Protein AF-A0A5C3Q4B2-F1 (afdb_monomer_lite)

Foldseek 3Di:
DALVQQWDWDWAQVQWIWIAGNVPRDTPETQHDGPGGWQEKDAANVRQWMWTWFQSQWIWIAGPNPSDTPDIDHDGPGGDNYDDADNVRPD

Secondary structure (DSSP, 8-state):
--TTSSEEEEE-TTS-EEEEETTT--EEEEE---SS-EEEEEE-TTSSEEEEEETTS-EEEEETTT--EEEEE---SS--------TTS--

pLDDT: mean 97.88, std 2.29, range [83.06, 98.88]

Sequence (91 aa):
FSPDGMRVVSGSDDKSVRIWDASTGEEKHKLDGHTHWVTSVAFSPDGTRVVSGSDDKSVRIWDTSTGEEKHKLDGHTREVTSVAFSPDGTR

Organism: NCBI:txid1884261

Structure (mmCIF, N/CA/C/O backbone):
data_AF-A0A5C3Q4B2-F1
#
_entry.id   AF-A0A5C3Q4B2-F1
#
loop_
_atom_site.group_PDB
_atom_site.id
_atom_site.type_symbol
_atom_site.label_atom_id
_atom_site.label_alt_id
_atom_site.label_comp_id
_atom_site.label_asym_id
_atom_site.label_entity_id
_atom_site.label_seq_id
_atom_site.pdbx_PDB_ins_code
_atom_site.Cartn_x
_atom_site.Cartn_y
_atom_site.Cartn_z
_atom_site.occupancy
_atom_site.B_iso_or_equiv
_atom_site.auth_seq_id
_atom_site.auth_comp_id
_atom_site.auth_asym_id
_atom_site.auth_atom_id
_atom_site.pdbx_PDB_model_num
ATOM 1 N N . PHE A 1 1 ? -8.466 3.706 4.202 1.00 97.62 1 PHE A N 1
ATOM 2 C CA . PHE A 1 1 ? -9.064 2.750 5.155 1.00 97.62 1 PHE A CA 1
ATOM 3 C C . PHE A 1 1 ? -9.263 1.417 4.464 1.00 97.62 1 PHE A C 1
ATOM 5 O O . PHE A 1 1 ? -9.465 1.417 3.252 1.00 97.62 1 PHE A O 1
ATOM 12 N N . SER A 1 2 ? -9.171 0.311 5.201 1.00 98.06 2 SER A N 1
ATOM 13 C CA . SER A 1 2 ? -9.638 -0.993 4.725 1.00 98.06 2 SER A CA 1
ATOM 14 C C . SER A 1 2 ? -11.163 -0.977 4.543 1.00 98.06 2 SER A C 1
ATOM 16 O O . SER A 1 2 ? -11.830 -0.1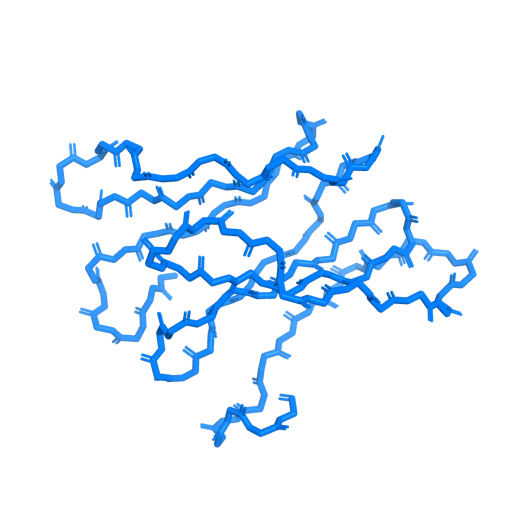29 5.139 1.00 98.06 2 SER A O 1
ATOM 18 N N . PRO A 1 3 ? -11.732 -1.890 3.736 1.00 97.88 3 PRO A N 1
ATOM 19 C CA . PRO A 1 3 ? -13.174 -1.930 3.466 1.00 97.88 3 PRO A CA 1
ATOM 20 C C . PRO A 1 3 ? -14.044 -2.104 4.720 1.00 97.88 3 PRO A C 1
ATOM 22 O O . PRO A 1 3 ? -15.129 -1.541 4.803 1.00 97.88 3 PRO A O 1
ATOM 25 N N . ASP A 1 4 ? -13.541 -2.842 5.712 1.00 97.62 4 ASP A N 1
ATOM 26 C CA . ASP A 1 4 ? -14.169 -3.037 7.027 1.00 97.62 4 ASP A CA 1
ATOM 27 C C . ASP A 1 4 ? -13.951 -1.859 8.000 1.00 97.62 4 ASP A C 1
ATOM 29 O O . ASP A 1 4 ? -14.470 -1.869 9.114 1.00 97.62 4 ASP A O 1
ATOM 33 N N . GLY A 1 5 ? -13.164 -0.851 7.611 1.00 97.88 5 GLY A N 1
ATOM 34 C CA . GLY A 1 5 ? -12.819 0.304 8.440 1.00 97.88 5 GLY 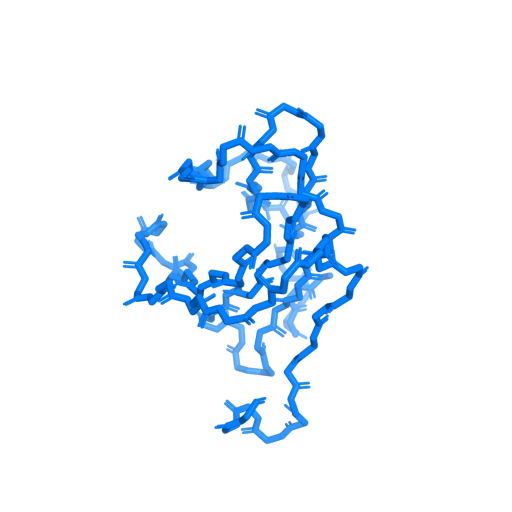A CA 1
ATOM 35 C C . GLY A 1 5 ? -11.865 0.012 9.603 1.00 97.88 5 GLY A C 1
ATOM 36 O O . GLY A 1 5 ? -11.486 0.941 10.312 1.00 97.88 5 GLY A O 1
ATOM 37 N N . MET A 1 6 ? -11.434 -1.235 9.801 1.00 98.06 6 MET A N 1
ATOM 38 C CA . MET A 1 6 ? -10.628 -1.632 10.962 1.00 98.06 6 MET A CA 1
ATOM 39 C C . MET A 1 6 ? -9.144 -1.287 10.831 1.00 98.06 6 MET A C 1
ATOM 41 O O . MET A 1 6 ? -8.407 -1.333 11.817 1.00 98.06 6 MET A O 1
ATOM 45 N N . ARG A 1 7 ? -8.670 -0.981 9.620 1.00 98.56 7 ARG A N 1
ATOM 46 C CA . ARG A 1 7 ? -7.261 -0.692 9.345 1.00 98.56 7 ARG A CA 1
ATOM 47 C C . ARG A 1 7 ? -7.080 0.578 8.524 1.00 98.56 7 ARG A C 1
ATOM 49 O O . ARG A 1 7 ? -7.876 0.919 7.644 1.00 98.56 7 ARG A O 1
ATOM 56 N N . VAL A 1 8 ? -5.967 1.254 8.773 1.00 98.75 8 VAL A N 1
ATOM 57 C CA . VAL A 1 8 ? -5.467 2.361 7.949 1.00 98.75 8 VAL A CA 1
ATOM 58 C C . VAL A 1 8 ? -4.216 1.890 7.219 1.00 98.75 8 VAL A C 1
ATOM 60 O O . VAL A 1 8 ? -3.450 1.098 7.756 1.00 98.75 8 VAL A O 1
ATOM 63 N N . VAL A 1 9 ? -4.019 2.370 5.992 1.00 98.88 9 VAL A N 1
ATOM 64 C CA . VAL A 1 9 ? -2.767 2.203 5.249 1.00 98.88 9 VAL A CA 1
ATOM 65 C C . VAL A 1 9 ? -2.218 3.578 4.908 1.00 98.88 9 VAL A C 1
ATOM 67 O O . VAL A 1 9 ? -2.987 4.473 4.553 1.00 98.88 9 VAL A O 1
ATOM 70 N N . SER A 1 10 ? -0.907 3.740 5.025 1.00 98.81 10 SER A N 1
ATOM 71 C CA . SER A 1 10 ? -0.193 4.973 4.697 1.00 98.81 10 SER A CA 1
ATOM 72 C C . SER A 1 10 ? 1.085 4.664 3.925 1.00 98.81 10 SER A C 1
ATOM 74 O O . SER A 1 10 ? 1.783 3.713 4.272 1.00 98.81 10 SER A O 1
ATOM 76 N N . GLY A 1 11 ? 1.402 5.484 2.925 1.00 98.62 11 GLY A N 1
ATOM 77 C CA . GLY A 1 11 ? 2.733 5.581 2.319 1.00 98.62 11 GLY A CA 1
ATOM 78 C C . GLY A 1 11 ? 3.467 6.823 2.833 1.00 98.62 11 GLY A C 1
ATOM 79 O O . GLY A 1 11 ? 2.815 7.760 3.296 1.00 98.62 11 GLY A O 1
ATOM 80 N N . SER A 1 12 ? 4.798 6.816 2.795 1.00 98.62 12 SER A N 1
ATOM 81 C CA . SER A 1 12 ? 5.643 7.884 3.338 1.00 98.62 12 SER A CA 1
ATOM 82 C C . SER A 1 12 ? 6.930 8.084 2.526 1.00 98.62 12 SER A C 1
ATOM 84 O O . SER A 1 12 ? 7.405 7.186 1.820 1.00 98.62 12 SER A O 1
ATOM 86 N N . ASP A 1 13 ? 7.540 9.258 2.689 1.00 98.56 13 ASP A N 1
ATOM 87 C CA . ASP A 1 13 ? 8.865 9.603 2.162 1.00 98.56 13 ASP A CA 1
ATOM 88 C C . ASP A 1 13 ? 9.992 8.790 2.828 1.00 98.56 13 ASP A C 1
ATOM 90 O O . ASP A 1 13 ? 11.095 8.679 2.289 1.00 98.56 13 ASP A O 1
ATOM 94 N N . ASP A 1 14 ? 9.718 8.143 3.969 1.00 98.44 14 ASP A N 1
ATOM 95 C CA . ASP A 1 14 ? 10.627 7.164 4.590 1.00 98.44 14 ASP A CA 1
ATOM 96 C C . ASP A 1 14 ? 10.702 5.830 3.824 1.00 98.44 14 ASP A C 1
ATOM 98 O O . ASP A 1 14 ? 11.399 4.910 4.258 1.00 98.44 14 ASP A O 1
ATOM 102 N N . LYS A 1 15 ? 10.035 5.757 2.660 1.00 98.69 15 LYS A N 1
ATOM 103 C CA . LYS A 1 15 ? 9.989 4.620 1.727 1.00 98.69 15 LYS A CA 1
ATOM 104 C C . LYS A 1 15 ? 9.167 3.437 2.237 1.00 98.69 15 LYS A C 1
ATOM 106 O O . LYS A 1 15 ? 9.132 2.398 1.578 1.00 98.69 15 LYS A O 1
ATOM 111 N N . SER A 1 16 ? 8.504 3.574 3.384 1.00 98.44 16 SER A N 1
ATOM 112 C CA . SER A 1 16 ? 7.675 2.516 3.950 1.00 98.44 16 SER A CA 1
ATOM 113 C C . SER A 1 16 ? 6.207 2.671 3.569 1.00 98.44 16 SER A C 1
ATOM 115 O O . SER A 1 16 ? 5.673 3.777 3.431 1.00 98.44 16 SER A O 1
ATOM 117 N N . VAL A 1 17 ? 5.537 1.528 3.440 1.00 98.88 17 VAL A N 1
ATOM 118 C CA . VAL A 1 17 ? 4.084 1.441 3.594 1.00 98.88 17 VAL A CA 1
ATOM 119 C C . VAL A 1 17 ? 3.812 0.882 4.982 1.00 98.88 17 VAL A C 1
ATOM 121 O O . VAL A 1 17 ? 4.474 -0.060 5.410 1.00 98.88 17 VAL A O 1
ATOM 124 N N . ARG A 1 18 ? 2.842 1.438 5.703 1.00 98.81 18 ARG A N 1
ATOM 125 C CA . ARG A 1 18 ? 2.471 0.959 7.041 1.00 98.81 18 ARG A CA 1
ATOM 126 C C . ARG A 1 18 ? 0.989 0.659 7.119 1.00 98.81 18 ARG A C 1
ATOM 128 O O . ARG A 1 18 ? 0.176 1.387 6.547 1.00 98.81 18 ARG A O 1
ATOM 135 N N . ILE A 1 19 ? 0.657 -0.418 7.823 1.00 98.81 19 ILE A N 1
ATOM 136 C CA . ILE A 1 19 ? -0.711 -0.818 8.145 1.00 98.81 19 ILE A CA 1
ATOM 137 C C . ILE A 1 19 ? -0.910 -0.641 9.643 1.00 98.81 19 ILE A C 1
ATOM 139 O O . ILE A 1 19 ? -0.137 -1.167 10.441 1.00 98.81 19 ILE A O 1
ATOM 143 N N . TRP A 1 20 ? -1.981 0.050 10.009 1.00 98.81 20 TRP A N 1
ATOM 144 C CA . TRP A 1 20 ? -2.312 0.401 11.386 1.00 98.81 20 TRP A CA 1
ATOM 145 C C . TRP A 1 20 ? -3.640 -0.222 11.783 1.00 98.81 20 TRP A C 1
ATOM 147 O O . TRP A 1 20 ? -4.543 -0.348 10.949 1.00 98.81 20 TRP A O 1
ATOM 157 N N . ASP A 1 21 ? -3.788 -0.559 13.057 1.00 98.50 21 ASP A N 1
ATOM 158 C CA . ASP A 1 21 ? -5.106 -0.720 13.653 1.00 98.50 21 ASP A CA 1
ATOM 159 C C . ASP A 1 21 ? -5.790 0.648 13.770 1.00 98.50 21 ASP A C 1
ATOM 161 O O . ASP A 1 21 ? -5.246 1.576 14.367 1.00 98.50 21 ASP A O 1
ATOM 165 N N . ALA A 1 22 ? -6.980 0.795 13.190 1.00 98.12 22 ALA A N 1
ATOM 166 C CA . ALA A 1 22 ? -7.689 2.072 13.196 1.00 98.12 22 ALA A CA 1
ATOM 167 C C . ALA A 1 22 ? -8.264 2.435 14.575 1.00 98.12 22 ALA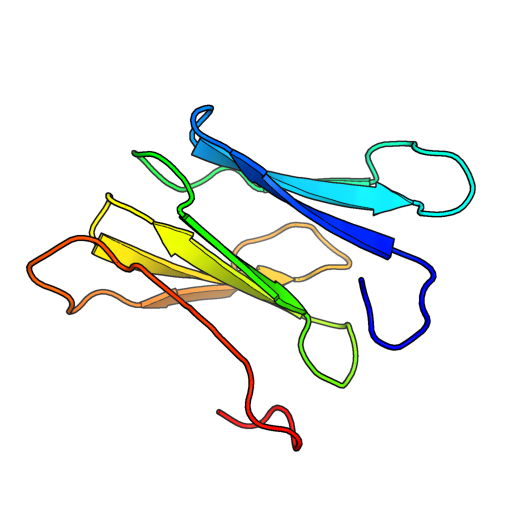 A C 1
ATOM 169 O O . ALA A 1 22 ? -8.537 3.606 14.827 1.00 98.12 22 ALA A O 1
ATOM 170 N N . SER A 1 23 ? -8.473 1.446 15.450 1.00 98.00 23 SER A N 1
ATOM 171 C CA . SER A 1 23 ? -9.062 1.648 16.774 1.00 98.00 23 SER A CA 1
ATOM 172 C C . SER A 1 23 ? -8.011 1.946 17.840 1.00 98.00 23 SER A C 1
ATOM 174 O O . SER A 1 23 ? -8.242 2.803 18.692 1.00 98.00 23 SER A O 1
ATOM 176 N N . THR A 1 24 ? -6.854 1.281 17.780 1.00 98.38 24 THR A N 1
ATOM 177 C CA . THR A 1 24 ? -5.782 1.445 18.776 1.00 98.38 24 THR A CA 1
ATOM 178 C C . THR A 1 24 ? -4.670 2.383 18.314 1.00 98.38 24 THR A C 1
ATOM 180 O O . THR A 1 24 ? -3.950 2.928 19.146 1.00 98.38 24 THR A O 1
ATOM 183 N N . GLY A 1 25 ? -4.519 2.593 17.002 1.00 97.88 25 GLY A N 1
ATOM 184 C CA . GLY A 1 25 ? -3.391 3.325 16.423 1.00 97.88 25 GLY A CA 1
ATOM 185 C C . GLY A 1 25 ? -2.083 2.530 16.407 1.00 97.88 25 GLY A C 1
ATOM 186 O O . GLY A 1 25 ? -1.046 3.074 16.034 1.00 97.88 25 GLY A O 1
ATOM 187 N N . GLU A 1 26 ? -2.106 1.255 16.802 1.00 98.50 26 GLU A N 1
ATOM 188 C CA . GLU A 1 26 ? -0.920 0.404 16.790 1.00 98.50 26 GLU A CA 1
ATOM 189 C C . GLU A 1 26 ? -0.516 0.035 15.360 1.00 98.50 26 GLU A C 1
ATOM 191 O O . GLU A 1 26 ? -1.352 -0.270 14.502 1.00 98.50 26 GLU A O 1
ATOM 196 N N . GLU A 1 27 ? 0.790 0.032 15.103 1.00 98.50 27 GLU A N 1
ATOM 197 C CA . GLU A 1 27 ? 1.344 -0.471 13.851 1.00 98.50 27 GLU A CA 1
ATOM 198 C C . GLU A 1 27 ? 1.235 -2.000 13.813 1.00 98.50 27 GLU A C 1
ATOM 200 O O . GLU A 1 27 ? 1.774 -2.692 14.675 1.00 98.50 27 GLU A O 1
ATOM 205 N N . LYS A 1 28 ? 0.549 -2.529 12.796 1.00 98.12 28 LYS A N 1
ATOM 206 C CA . LYS A 1 28 ? 0.447 -3.973 12.544 1.00 98.12 28 LYS A CA 1
ATOM 207 C C . LYS A 1 28 ? 1.580 -4.470 11.661 1.00 98.12 28 LYS A C 1
ATOM 209 O O . LYS A 1 28 ? 2.166 -5.509 11.942 1.00 98.12 28 LYS A O 1
ATOM 214 N N . HIS A 1 29 ? 1.878 -3.728 10.596 1.00 98.50 29 HIS A N 1
ATOM 215 C CA . HIS A 1 29 ? 2.944 -4.075 9.664 1.00 98.50 29 HIS A CA 1
ATOM 216 C C . HIS A 1 29 ? 3.653 -2.833 9.139 1.00 98.50 29 HIS A C 1
ATOM 218 O O . HIS A 1 29 ? 3.007 -1.848 8.769 1.00 98.50 29 HIS A O 1
ATOM 224 N N . LYS A 1 30 ? 4.974 -2.952 9.006 1.00 98.50 30 LYS A N 1
ATOM 225 C CA . LYS A 1 30 ? 5.831 -2.074 8.214 1.00 98.50 30 LYS A CA 1
ATOM 226 C C . LYS A 1 30 ? 6.312 -2.849 6.995 1.00 98.50 30 LYS A C 1
ATOM 228 O O . LYS A 1 30 ? 7.000 -3.856 7.130 1.00 98.50 30 LYS A O 1
ATOM 233 N N . LEU A 1 31 ? 5.892 -2.405 5.819 1.00 98.56 31 LEU A N 1
ATOM 234 C CA . LEU A 1 31 ? 6.145 -3.062 4.543 1.00 98.56 31 LEU A CA 1
ATOM 235 C C . LEU A 1 31 ? 7.322 -2.348 3.879 1.00 98.56 31 LEU A C 1
ATOM 237 O O . LEU A 1 31 ? 7.180 -1.267 3.298 1.00 98.56 31 LEU A O 1
ATOM 241 N N . ASP A 1 32 ? 8.502 -2.935 4.045 1.00 98.00 32 ASP A N 1
ATOM 242 C CA . ASP A 1 32 ? 9.748 -2.419 3.497 1.00 98.00 32 ASP A CA 1
ATOM 243 C C . ASP A 1 32 ? 10.027 -3.059 2.131 1.00 98.00 32 ASP A C 1
ATOM 245 O O . ASP A 1 32 ? 9.895 -4.267 1.943 1.00 98.00 32 ASP A O 1
ATOM 249 N N . GLY A 1 33 ? 10.438 -2.245 1.161 1.00 97.75 33 GLY A N 1
ATOM 250 C CA . GLY A 1 33 ? 10.819 -2.743 -0.160 1.00 97.75 33 GLY A CA 1
ATOM 251 C C . GLY A 1 33 ? 11.018 -1.642 -1.189 1.00 97.75 33 GLY A C 1
ATOM 252 O O . GLY A 1 33 ? 11.939 -1.733 -2.005 1.00 97.75 33 GLY A O 1
ATOM 253 N N . HIS A 1 34 ? 10.200 -0.587 -1.140 1.00 98.69 34 HIS A N 1
ATOM 254 C CA . HIS A 1 34 ? 10.401 0.581 -1.990 1.00 98.69 34 HIS A CA 1
ATOM 255 C C . HIS A 1 34 ? 11.752 1.248 -1.714 1.00 98.69 34 HIS A C 1
ATOM 257 O O . HIS A 1 34 ? 12.243 1.293 -0.586 1.00 98.69 34 HIS A O 1
ATOM 263 N N . THR A 1 35 ? 12.376 1.758 -2.774 1.00 98.62 35 THR A N 1
ATOM 264 C CA . THR A 1 35 ? 13.708 2.387 -2.688 1.00 98.62 35 THR A CA 1
ATOM 265 C C . THR A 1 35 ? 13.658 3.918 -2.715 1.00 98.62 35 THR A C 1
ATOM 267 O O . THR A 1 35 ? 14.662 4.571 -2.399 1.00 98.62 35 THR A O 1
ATOM 270 N N . HIS A 1 36 ? 12.477 4.482 -2.984 1.00 98.69 36 HIS A N 1
ATOM 271 C CA . HIS A 1 36 ? 12.148 5.906 -2.922 1.00 98.69 36 HIS A CA 1
ATOM 272 C C . HIS A 1 36 ? 10.772 6.113 -2.263 1.00 98.69 36 HIS A C 1
ATOM 274 O O . HIS A 1 36 ? 10.153 5.159 -1.792 1.00 98.69 36 HIS A O 1
ATOM 280 N N . TRP A 1 37 ? 10.323 7.363 -2.197 1.00 98.69 37 TRP A N 1
ATOM 281 C CA . TRP A 1 37 ? 9.066 7.790 -1.584 1.00 98.69 37 TRP A CA 1
ATOM 282 C C . TRP A 1 37 ? 7.868 6.998 -2.090 1.00 98.69 37 TRP A C 1
ATOM 284 O O . TRP A 1 37 ? 7.765 6.698 -3.284 1.00 98.69 37 TRP A O 1
ATOM 294 N N . VAL A 1 38 ? 6.959 6.669 -1.177 1.00 98.88 38 VAL A N 1
ATOM 295 C CA . VAL A 1 38 ? 5.680 6.052 -1.517 1.00 98.88 38 VAL A CA 1
ATOM 296 C C . VAL A 1 38 ? 4.654 7.157 -1.712 1.00 98.88 38 VAL A C 1
ATOM 298 O O . VAL A 1 38 ? 4.319 7.882 -0.781 1.00 98.88 38 VAL A O 1
ATOM 301 N N . THR A 1 39 ? 4.130 7.260 -2.923 1.00 98.81 39 THR A N 1
ATOM 302 C CA . THR A 1 39 ? 3.268 8.365 -3.361 1.00 98.81 39 THR A CA 1
ATOM 303 C C . THR A 1 39 ? 1.784 8.043 -3.221 1.00 98.81 39 THR A C 1
ATOM 305 O O . THR A 1 39 ? 0.953 8.942 -3.104 1.00 98.81 39 THR A O 1
ATOM 308 N N . SER A 1 40 ? 1.420 6.759 -3.253 1.00 98.7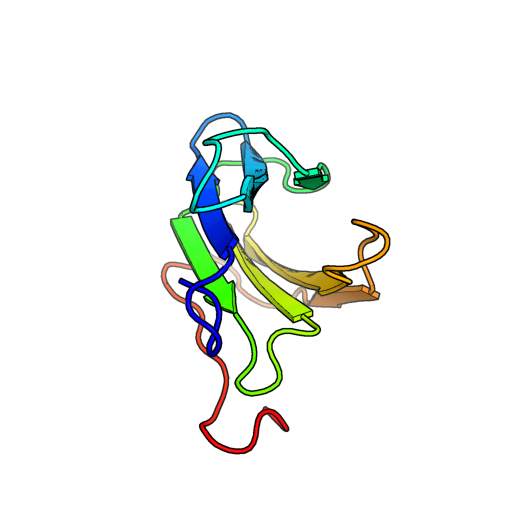5 40 SER A N 1
ATOM 309 C CA . SER A 1 40 ? 0.027 6.323 -3.244 1.00 98.75 40 SER A CA 1
ATOM 310 C C . SER A 1 40 ? -0.109 4.910 -2.693 1.00 98.75 40 SER A C 1
ATOM 312 O O . SER A 1 40 ? 0.753 4.060 -2.918 1.00 98.75 40 SER A O 1
ATOM 314 N N . VAL A 1 41 ? -1.204 4.662 -1.976 1.00 98.88 41 VAL A N 1
ATOM 315 C CA . VAL A 1 41 ? -1.556 3.360 -1.403 1.00 98.88 41 VAL A CA 1
ATOM 316 C C . VAL A 1 41 ? -3.062 3.131 -1.496 1.00 98.88 41 VAL A C 1
ATOM 318 O O . VAL A 1 41 ? -3.846 4.069 -1.345 1.00 98.88 41 VAL A O 1
ATOM 321 N N . ALA A 1 42 ? -3.481 1.882 -1.688 1.00 98.75 42 ALA A N 1
ATOM 322 C CA . ALA A 1 42 ? -4.890 1.495 -1.643 1.00 98.75 42 ALA A CA 1
ATOM 323 C C . ALA A 1 42 ? -5.061 0.067 -1.111 1.00 98.75 42 ALA A C 1
ATOM 325 O O . ALA A 1 42 ? -4.231 -0.803 -1.369 1.00 98.75 42 ALA A O 1
ATOM 326 N N . PHE A 1 43 ? -6.155 -0.185 -0.389 1.00 98.75 43 PHE A N 1
ATOM 327 C CA . PHE A 1 43 ? -6.584 -1.545 -0.055 1.00 98.75 43 PHE A CA 1
ATOM 328 C C . PHE A 1 43 ? -7.365 -2.159 -1.214 1.00 98.75 43 PHE A C 1
ATOM 330 O O . PHE A 1 43 ? -8.095 -1.454 -1.915 1.00 98.75 43 PHE A O 1
ATOM 337 N N . SER A 1 44 ? -7.267 -3.478 -1.371 1.00 98.44 44 SER A N 1
ATOM 338 C CA . SER A 1 44 ? -8.203 -4.228 -2.204 1.00 98.44 44 SER A CA 1
ATOM 339 C C . SER A 1 44 ? -9.610 -4.232 -1.584 1.00 98.44 44 SER A C 1
ATOM 341 O O . SER A 1 44 ? -9.740 -4.071 -0.368 1.00 98.44 44 SER A O 1
ATOM 343 N N . PRO A 1 45 ? -10.679 -4.445 -2.377 1.00 98.00 45 PRO A N 1
ATOM 344 C CA . PRO A 1 45 ? -12.062 -4.448 -1.880 1.00 98.00 45 PRO A CA 1
ATOM 345 C C . PRO A 1 45 ? -12.382 -5.535 -0.846 1.00 98.00 45 PRO A C 1
ATOM 347 O O . PRO A 1 45 ? -13.308 -5.378 -0.058 1.00 98.00 45 PRO A O 1
ATOM 350 N N . ASP A 1 46 ? -11.613 -6.624 -0.825 1.00 97.50 46 ASP A N 1
ATOM 351 C CA . ASP A 1 46 ? -11.684 -7.678 0.195 1.00 97.50 46 ASP A CA 1
ATOM 352 C C . ASP A 1 46 ? -10.780 -7.392 1.413 1.00 97.50 46 ASP A C 1
ATOM 354 O O . ASP A 1 46 ? -10.771 -8.144 2.382 1.00 97.50 46 ASP A O 1
ATOM 358 N N . GLY A 1 47 ? -9.983 -6.320 1.362 1.00 97.88 47 GLY A N 1
ATOM 359 C CA . GLY A 1 47 ? -9.047 -5.921 2.407 1.00 97.88 47 GLY A CA 1
ATOM 360 C C . GLY A 1 47 ? -7.864 -6.869 2.603 1.00 97.88 47 GLY A C 1
ATOM 361 O O . GLY A 1 47 ? -7.119 -6.688 3.566 1.00 97.88 47 GLY A O 1
ATOM 362 N N . THR A 1 48 ? -7.673 -7.874 1.746 1.00 97.62 48 THR A N 1
ATOM 363 C CA . THR A 1 48 ? -6.603 -8.873 1.916 1.00 97.62 48 THR A CA 1
ATOM 364 C C . THR A 1 48 ? -5.258 -8.377 1.399 1.00 97.62 48 THR A C 1
ATOM 366 O O . THR A 1 48 ? -4.211 -8.834 1.869 1.00 97.62 48 THR A O 1
ATOM 369 N N . ARG A 1 49 ? -5.270 -7.410 0.476 1.00 98.25 49 ARG A N 1
ATOM 370 C CA . ARG A 1 49 ? -4.086 -6.845 -0.169 1.00 98.25 49 ARG A CA 1
ATOM 371 C C . ARG A 1 49 ? -4.018 -5.332 -0.017 1.00 98.25 49 ARG A C 1
ATOM 373 O O . ARG A 1 49 ? -5.031 -4.642 0.094 1.00 98.25 49 ARG A O 1
ATOM 380 N N . VAL A 1 50 ? -2.794 -4.827 -0.085 1.00 98.81 50 VAL A N 1
ATOM 381 C CA . VAL A 1 50 ? -2.496 -3.414 -0.332 1.00 98.81 50 VAL A CA 1
ATOM 382 C C . VAL A 1 50 ? -1.733 -3.314 -1.644 1.00 98.81 50 VAL A C 1
ATOM 384 O O . VAL A 1 50 ? -0.908 -4.174 -1.940 1.00 98.81 50 VAL A O 1
ATOM 387 N N . VAL A 1 51 ? -1.995 -2.267 -2.416 1.00 98.81 51 VAL A N 1
ATOM 388 C CA . VAL A 1 51 ? -1.161 -1.849 -3.544 1.00 98.81 51 VAL A CA 1
ATOM 389 C C . VAL A 1 51 ? -0.506 -0.518 -3.201 1.00 98.81 51 VAL A C 1
ATOM 391 O O . VAL A 1 51 ? -1.144 0.335 -2.583 1.00 98.81 51 VAL A O 1
ATOM 394 N N . SER A 1 52 ? 0.752 -0.341 -3.587 1.00 98.88 52 SER A N 1
ATOM 395 C CA . SER A 1 52 ? 1.488 0.913 -3.431 1.00 98.88 52 SER A CA 1
ATOM 396 C C . SER A 1 52 ? 2.191 1.320 -4.718 1.00 98.88 52 SER A C 1
ATOM 398 O O . SER A 1 52 ? 2.673 0.470 -5.466 1.00 98.88 52 SER A O 1
ATOM 400 N N . GLY A 1 53 ? 2.245 2.627 -4.963 1.00 98.88 53 GLY A N 1
ATOM 401 C CA . GLY A 1 53 ? 3.048 3.255 -6.008 1.00 98.88 53 GLY A CA 1
ATOM 402 C C . GLY A 1 53 ? 4.169 4.093 -5.399 1.00 98.88 53 GLY A C 1
ATOM 403 O O . GLY A 1 53 ? 4.021 4.626 -4.296 1.00 98.88 53 GLY A O 1
ATOM 404 N N . SER A 1 54 ? 5.291 4.200 -6.108 1.00 98.88 54 SER A N 1
ATOM 405 C CA . SER A 1 54 ? 6.465 4.934 -5.643 1.00 98.88 54 SER A CA 1
ATOM 406 C C . SER A 1 54 ? 7.193 5.663 -6.771 1.00 98.88 54 SER A C 1
ATOM 408 O O . SER A 1 54 ? 7.139 5.293 -7.949 1.00 98.88 54 SER A O 1
ATOM 410 N N . ASP A 1 55 ? 7.954 6.675 -6.372 1.00 98.81 55 ASP A N 1
ATOM 411 C CA . ASP A 1 55 ? 8.974 7.338 -7.183 1.00 98.81 55 ASP A CA 1
ATOM 412 C C . ASP A 1 55 ? 10.089 6.391 -7.656 1.00 98.81 55 ASP A C 1
ATOM 414 O O . ASP A 1 55 ? 10.791 6.691 -8.622 1.00 98.81 55 ASP A O 1
ATOM 418 N N . ASP A 1 56 ? 10.236 5.214 -7.036 1.00 98.69 56 ASP A N 1
ATOM 419 C CA . ASP A 1 56 ? 11.130 4.162 -7.532 1.00 98.69 56 ASP A CA 1
ATOM 420 C C . ASP A 1 56 ? 10.623 3.475 -8.810 1.00 98.69 56 ASP A C 1
ATOM 422 O O . ASP A 1 56 ? 11.269 2.555 -9.318 1.00 98.69 56 ASP A O 1
ATOM 426 N N . LYS A 1 57 ? 9.504 3.973 -9.356 1.00 98.75 57 LYS A N 1
ATOM 427 C CA . LYS A 1 57 ? 8.868 3.562 -10.613 1.00 98.75 57 LYS A CA 1
ATOM 428 C C . LYS A 1 57 ? 8.228 2.177 -10.557 1.00 98.75 57 LYS A C 1
ATOM 430 O O . LYS A 1 57 ? 7.803 1.663 -11.593 1.00 98.75 57 LYS A O 1
ATOM 435 N N . SER A 1 58 ? 8.146 1.574 -9.372 1.00 98.75 58 SER A N 1
ATOM 436 C CA . SER A 1 58 ? 7.490 0.287 -9.173 1.00 98.75 58 SER A CA 1
ATOM 437 C C . SER A 1 58 ? 6.103 0.444 -8.558 1.00 98.75 58 SER A C 1
ATOM 439 O O . SER A 1 58 ? 5.832 1.359 -7.775 1.00 98.75 58 SER A O 1
ATOM 441 N N . VAL A 1 59 ? 5.227 -0.496 -8.909 1.00 98.88 59 VAL A N 1
ATOM 442 C CA . VAL A 1 59 ? 4.002 -0.783 -8.161 1.00 98.88 59 VAL A CA 1
ATOM 443 C C . VAL A 1 59 ? 4.228 -2.072 -7.383 1.00 98.88 59 VAL A C 1
ATOM 445 O O . VAL A 1 59 ? 4.726 -3.047 -7.944 1.00 98.88 59 VAL A O 1
ATOM 448 N N . ARG A 1 60 ? 3.870 -2.107 -6.101 1.00 98.81 60 ARG A N 1
ATOM 449 C CA . ARG A 1 60 ? 4.011 -3.307 -5.262 1.00 98.81 60 ARG A CA 1
ATOM 450 C C . ARG A 1 60 ? 2.680 -3.728 -4.677 1.00 98.81 60 ARG A C 1
ATOM 452 O O . ARG A 1 60 ? 1.848 -2.885 -4.351 1.00 98.81 60 ARG A O 1
ATOM 459 N N . ILE A 1 61 ? 2.483 -5.036 -4.565 1.00 98.69 61 ILE A N 1
ATOM 460 C CA . ILE A 1 61 ? 1.297 -5.650 -3.967 1.00 98.69 61 ILE A CA 1
ATOM 461 C C . ILE A 1 61 ? 1.740 -6.427 -2.737 1.00 98.69 61 ILE A C 1
ATOM 463 O O . ILE A 1 61 ? 2.633 -7.268 -2.822 1.00 98.69 61 ILE A O 1
ATOM 467 N N . TRP A 1 62 ? 1.065 -6.185 -1.622 1.00 98.75 62 TRP A N 1
ATOM 468 C CA . TRP A 1 62 ? 1.413 -6.712 -0.310 1.00 98.75 62 TRP A CA 1
ATOM 469 C C . TRP A 1 62 ? 0.288 -7.568 0.250 1.00 98.75 62 TRP A C 1
ATOM 471 O O . TRP A 1 62 ? -0.893 -7.277 0.030 1.00 98.75 62 TRP A O 1
ATOM 481 N N . ASP A 1 63 ? 0.644 -8.600 1.004 1.00 98.50 63 ASP A N 1
ATOM 482 C CA . ASP A 1 63 ? -0.290 -9.333 1.848 1.00 98.50 63 ASP A CA 1
ATOM 483 C C . ASP A 1 63 ? -0.505 -8.592 3.171 1.00 98.50 63 ASP A C 1
ATOM 485 O O . ASP A 1 63 ? 0.442 -8.278 3.887 1.00 98.50 63 ASP A O 1
ATOM 489 N N . THR A 1 64 ? -1.758 -8.307 3.517 1.00 97.94 64 THR A N 1
ATOM 490 C CA . THR A 1 64 ? -2.065 -7.530 4.730 1.00 97.94 64 THR A CA 1
ATOM 491 C C . THR A 1 64 ? -2.066 -8.344 6.022 1.00 97.94 64 THR A C 1
ATOM 493 O O . THR A 1 64 ? -2.219 -7.751 7.088 1.00 97.94 64 THR A O 1
ATOM 496 N N . SER A 1 65 ? -1.971 -9.673 5.928 1.00 96.94 65 SER A N 1
ATOM 497 C CA . SER A 1 65 ? -1.926 -10.590 7.069 1.00 96.94 65 SER A CA 1
ATOM 498 C C . SER A 1 65 ? -0.497 -10.977 7.441 1.00 96.94 65 SER A C 1
ATOM 500 O O . SER A 1 65 ? -0.193 -11.102 8.624 1.00 96.94 65 SER A O 1
ATOM 502 N N . THR A 1 66 ? 0.383 -11.143 6.448 1.00 97.62 66 THR A N 1
ATOM 503 C CA . THR A 1 66 ? 1.797 -11.479 6.679 1.00 97.62 66 THR A CA 1
ATOM 504 C C . THR A 1 66 ? 2.707 -10.257 6.624 1.00 97.62 66 THR A C 1
ATOM 506 O O . THR A 1 66 ? 3.775 -10.261 7.230 1.00 97.62 66 THR A O 1
ATOM 509 N N . GLY A 1 67 ? 2.292 -9.197 5.926 1.00 97.19 67 GLY A N 1
ATOM 510 C CA . GLY A 1 67 ? 3.136 -8.041 5.633 1.00 97.19 67 GLY A CA 1
ATOM 511 C C . GLY A 1 67 ? 4.171 -8.300 4.532 1.00 97.19 67 GLY A C 1
ATOM 512 O O . GLY A 1 67 ? 5.051 -7.471 4.314 1.00 97.19 67 GLY A O 1
ATOM 513 N N . GLU A 1 68 ? 4.091 -9.434 3.837 1.00 98.12 68 GLU A N 1
ATOM 514 C CA . GLU A 1 68 ? 5.043 -9.793 2.786 1.00 98.12 68 GLU A CA 1
ATOM 515 C C . GLU A 1 68 ? 4.661 -9.191 1.429 1.00 98.12 68 GLU A C 1
ATOM 517 O O . GLU A 1 68 ? 3.486 -8.999 1.097 1.00 98.12 68 GLU A O 1
ATOM 522 N N . GLU A 1 69 ? 5.673 -8.932 0.603 1.00 98.50 69 GLU A N 1
ATOM 523 C CA . GLU A 1 69 ? 5.477 -8.581 -0.799 1.00 98.50 69 GLU A CA 1
ATOM 524 C C . GLU A 1 69 ? 5.031 -9.810 -1.600 1.00 98.50 69 GLU A C 1
ATOM 526 O O . GLU A 1 69 ? 5.720 -10.827 -1.644 1.00 98.50 69 GLU A O 1
ATOM 531 N N . LYS A 1 70 ? 3.890 -9.699 -2.285 1.00 97.94 70 LYS A N 1
ATOM 532 C CA . LYS A 1 70 ? 3.406 -10.714 -3.232 1.00 97.94 70 LYS A CA 1
ATOM 533 C C . LYS A 1 70 ? 3.951 -10.491 -4.633 1.00 97.94 70 LYS A C 1
ATOM 535 O O . LYS A 1 70 ? 4.336 -11.443 -5.306 1.00 97.94 70 LYS A O 1
ATOM 540 N N . HIS A 1 71 ? 3.940 -9.239 -5.086 1.00 97.88 71 HIS A N 1
ATOM 541 C CA . HIS A 1 71 ? 4.370 -8.879 -6.431 1.00 97.88 71 HIS A CA 1
ATOM 542 C C . HIS A 1 71 ? 5.038 -7.512 -6.459 1.00 97.88 71 HIS A C 1
ATOM 544 O O . HIS A 1 71 ? 4.567 -6.566 -5.826 1.00 97.88 71 HIS A O 1
ATOM 550 N N . LYS A 1 72 ? 6.052 -7.407 -7.316 1.00 98.38 72 LYS A N 1
ATOM 551 C CA . LYS A 1 72 ? 6.632 -6.157 -7.792 1.00 98.38 72 LYS A CA 1
ATOM 552 C C . LYS A 1 72 ? 6.383 -6.047 -9.286 1.00 98.38 72 LYS A C 1
ATOM 554 O O . LYS A 1 72 ? 6.746 -6.937 -10.052 1.00 98.38 72 LYS A O 1
ATOM 559 N N . LEU A 1 73 ? 5.722 -4.970 -9.680 1.00 98.38 73 LEU A N 1
ATOM 560 C CA . LEU A 1 73 ? 5.380 -4.666 -11.057 1.00 98.38 73 LEU A CA 1
ATOM 561 C C . LEU A 1 73 ? 6.279 -3.524 -11.518 1.00 98.38 73 LEU A C 1
ATOM 563 O O . LEU A 1 73 ? 6.157 -2.386 -11.059 1.00 98.38 73 LEU A O 1
ATOM 567 N N . ASP A 1 74 ? 7.188 -3.855 -12.424 1.00 97.81 74 ASP A N 1
ATOM 568 C CA . ASP A 1 74 ? 8.073 -2.903 -13.079 1.00 97.81 74 ASP A CA 1
ATOM 569 C C . ASP A 1 74 ? 7.542 -2.583 -14.485 1.00 97.81 74 ASP A C 1
ATOM 571 O O . ASP A 1 74 ? 6.933 -3.427 -15.145 1.00 97.81 74 ASP A O 1
ATOM 575 N N . GLY A 1 75 ? 7.777 -1.360 -14.962 1.00 97.44 75 GLY A N 1
ATOM 576 C CA . GLY A 1 75 ? 7.407 -0.966 -16.327 1.00 97.44 75 GLY A CA 1
ATOM 577 C C . GLY A 1 75 ? 7.210 0.533 -16.520 1.00 97.44 75 GLY A C 1
ATOM 578 O O . GLY A 1 75 ? 7.420 1.042 -17.622 1.00 97.44 75 GLY A O 1
ATOM 579 N N . HIS A 1 76 ? 6.875 1.268 -15.457 1.00 98.25 76 HIS A N 1
ATOM 580 C CA . HIS A 1 76 ? 6.866 2.724 -15.520 1.00 98.25 76 HIS A CA 1
ATOM 581 C C . HIS A 1 76 ? 8.293 3.264 -15.709 1.00 98.25 76 HIS A C 1
ATOM 583 O O . HIS A 1 76 ? 9.256 2.809 -15.096 1.00 98.25 76 HIS A O 1
ATOM 589 N N . THR A 1 77 ? 8.441 4.259 -16.583 1.00 98.31 77 THR A N 1
ATOM 590 C CA . THR A 1 77 ? 9.730 4.927 -16.847 1.00 98.31 77 THR A CA 1
ATOM 591 C C . THR A 1 77 ? 9.945 6.165 -15.971 1.00 98.31 77 THR A C 1
ATOM 593 O O . THR A 1 77 ? 11.059 6.701 -15.903 1.00 98.31 77 THR A O 1
ATOM 596 N N . ARG A 1 78 ? 8.890 6.576 -15.263 1.00 98.44 78 ARG A N 1
ATOM 597 C CA . ARG A 1 78 ? 8.791 7.700 -14.327 1.00 98.44 78 ARG A CA 1
ATOM 598 C C . ARG A 1 78 ? 8.075 7.254 -13.051 1.00 98.44 78 ARG A C 1
ATOM 600 O O . ARG A 1 78 ? 7.625 6.114 -12.972 1.00 98.44 78 ARG A O 1
ATOM 607 N N . GLU A 1 79 ? 8.022 8.144 -12.076 1.00 98.44 79 GLU A N 1
ATOM 608 C CA . GLU A 1 79 ? 7.311 7.983 -10.816 1.00 98.44 79 GLU A CA 1
ATOM 609 C C . GLU A 1 79 ? 5.872 7.490 -11.014 1.00 98.44 79 GLU A C 1
ATOM 611 O O . GLU A 1 79 ? 5.149 7.931 -11.915 1.00 98.44 79 GLU A O 1
ATOM 616 N N . VAL A 1 80 ? 5.451 6.555 -10.163 1.00 98.81 80 VAL A N 1
ATOM 617 C CA . VAL A 1 80 ? 4.044 6.168 -10.072 1.00 98.81 80 VAL A CA 1
ATOM 618 C C . VAL A 1 80 ? 3.369 7.185 -9.172 1.00 98.81 80 VAL A C 1
ATOM 620 O O . VAL A 1 80 ? 3.776 7.344 -8.031 1.00 98.81 80 VAL A O 1
ATOM 623 N N . THR A 1 81 ? 2.341 7.876 -9.654 1.00 98.50 81 THR A N 1
ATOM 624 C CA . THR A 1 81 ? 1.673 8.939 -8.882 1.00 98.50 81 THR A CA 1
ATOM 625 C C . THR A 1 81 ? 0.389 8.479 -8.200 1.00 98.50 81 THR A C 1
ATOM 627 O O . THR A 1 81 ? -0.071 9.115 -7.256 1.00 98.50 81 THR A O 1
ATOM 630 N N . SER A 1 82 ? -0.218 7.386 -8.667 1.00 98.44 82 SER A N 1
ATOM 631 C CA . SER A 1 82 ? -1.472 6.869 -8.125 1.00 98.44 82 SER A CA 1
ATOM 632 C C . SER A 1 82 ? -1.620 5.376 -8.389 1.00 98.44 82 SER A C 1
ATOM 634 O O . SER A 1 82 ? -1.186 4.875 -9.427 1.00 98.44 82 SER A O 1
ATOM 636 N N . VAL A 1 83 ? -2.263 4.682 -7.454 1.00 98.62 83 VAL A N 1
ATOM 637 C CA . VAL A 1 83 ? -2.692 3.291 -7.587 1.00 98.62 83 VAL A CA 1
ATOM 638 C C . VAL A 1 83 ? -4.106 3.135 -7.034 1.00 98.62 83 VAL A C 1
ATOM 640 O O . VAL A 1 83 ? -4.510 3.837 -6.108 1.00 98.62 83 VAL A O 1
ATOM 643 N N . ALA A 1 84 ? -4.861 2.197 -7.592 1.00 98.44 84 ALA A N 1
ATOM 644 C CA . ALA A 1 84 ? -6.177 1.815 -7.104 1.00 98.44 84 ALA A CA 1
ATOM 645 C C . ALA A 1 84 ? -6.449 0.359 -7.481 1.00 98.44 84 ALA A C 1
ATOM 647 O O . ALA A 1 84 ? -5.929 -0.123 -8.485 1.00 98.44 84 ALA A O 1
ATOM 648 N N . PHE A 1 85 ? -7.295 -0.309 -6.702 1.00 97.88 85 PHE A N 1
ATOM 649 C CA . PHE A 1 85 ? -7.916 -1.554 -7.134 1.00 97.88 85 P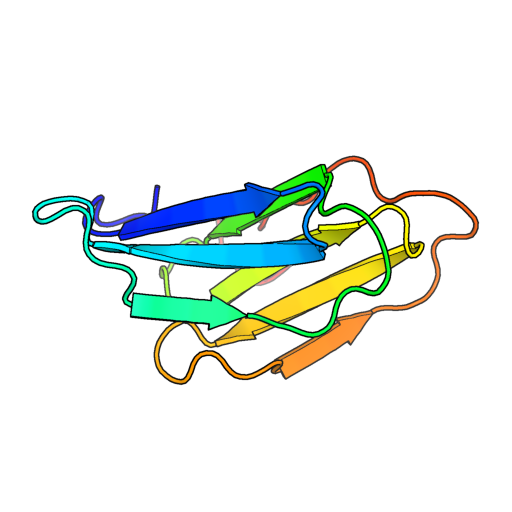HE A CA 1
ATOM 650 C C . PHE A 1 85 ? -9.234 -1.255 -7.845 1.00 97.88 85 PHE A C 1
ATOM 652 O O . PHE A 1 85 ? -9.984 -0.351 -7.467 1.00 97.88 85 PHE A O 1
ATOM 659 N N . SER A 1 86 ? -9.539 -2.061 -8.851 1.00 96.44 86 SER A N 1
ATOM 660 C CA . SER A 1 86 ? -10.884 -2.198 -9.402 1.00 96.44 86 SER A CA 1
ATOM 661 C C . SER A 1 86 ? -11.899 -2.575 -8.309 1.00 96.44 86 SER A C 1
ATOM 663 O O . SER A 1 86 ? -11.537 -3.235 -7.331 1.00 96.44 86 SER A O 1
ATOM 665 N N . PRO A 1 87 ? -13.187 -2.208 -8.460 1.00 94.94 87 PRO A N 1
ATOM 666 C CA . PRO A 1 87 ? -14.211 -2.504 -7.455 1.00 94.94 87 PRO A CA 1
ATOM 667 C C . PRO A 1 87 ? -14.419 -3.999 -7.174 1.00 94.94 87 PRO A C 1
ATOM 669 O O . PRO A 1 87 ? -14.834 -4.353 -6.075 1.00 94.94 87 PRO A O 1
ATOM 672 N N . ASP A 1 88 ? -14.130 -4.869 -8.149 1.00 93.62 88 ASP A N 1
ATOM 673 C CA . ASP A 1 88 ? -14.182 -6.328 -7.983 1.00 93.62 88 ASP A CA 1
ATOM 674 C C . ASP A 1 88 ? -12.865 -6.931 -7.453 1.00 93.62 88 ASP A C 1
ATOM 676 O O . ASP A 1 88 ? -12.804 -8.117 -7.135 1.00 93.62 88 ASP A O 1
ATOM 680 N N . GLY A 1 89 ? -11.810 -6.119 -7.332 1.00 88.94 89 GLY A N 1
ATOM 681 C CA . GLY A 1 89 ? -10.509 -6.506 -6.796 1.00 88.94 89 GLY A CA 1
ATOM 682 C C . GLY A 1 89 ? -9.663 -7.376 -7.724 1.00 88.94 89 GLY A C 1
ATOM 683 O O . GLY A 1 89 ? -8.620 -7.876 -7.296 1.00 88.94 89 GLY A O 1
ATOM 684 N N . THR A 1 90 ? -10.073 -7.587 -8.973 1.00 87.31 90 THR A N 1
ATOM 685 C CA . THR A 1 90 ? -9.358 -8.471 -9.910 1.00 87.31 90 THR A CA 1
ATOM 686 C C . THR A 1 90 ? -8.246 -7.765 -10.684 1.00 87.31 90 THR A C 1
ATOM 688 O O . THR A 1 90 ? -7.384 -8.432 -11.257 1.00 87.31 90 THR A O 1
ATOM 691 N N . ARG A 1 91 ? -8.257 -6.429 -10.696 1.00 83.06 91 ARG A N 1
ATOM 692 C CA . ARG A 1 91 ? -7.322 -5.552 -11.419 1.00 83.06 91 ARG A CA 1
ATOM 693 C C . ARG A 1 91 ? -6.879 -4.380 -10.566 1.00 83.06 91 ARG A C 1
ATOM 695 O O . ARG A 1 91 ? -7.723 -3.915 -9.764 1.00 83.06 91 ARG A O 1
#

InterPro domains:
  IPR001680 WD40 repeat [PF00400] (1-21)
  IPR001680 WD40 repeat [PF00400] (26-63)
  IPR001680 WD40 repeat [PF00400] (68-90)
  IPR001680 WD40 repeat [PS50082] (1-30)
  IPR001680 WD40 repeat [PS50082] (31-72)
  IPR001680 WD40 repeat [PS50082] (73-91)
  IPR001680 WD40 repeat [SM00320] (24-63)
  IPR015943 WD40/YVTN repeat-like-containing domain superfa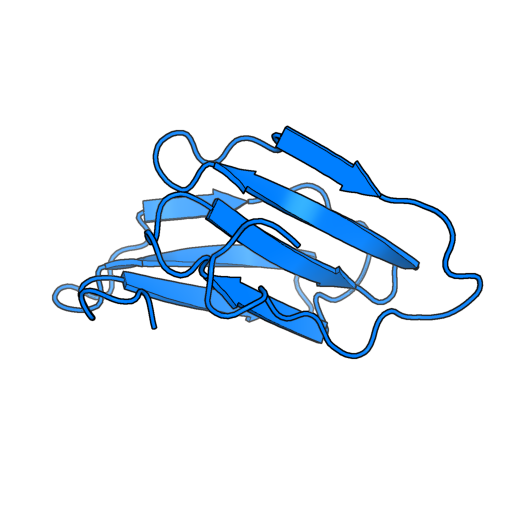mily [G3DSA:2.130.10.10] (1-91)
  IPR019775 WD40 repeat, conserved site [PS00678] (8-22)
  IPR019775 WD40 repeat, conserved site [PS00678] (50-64)
  IPR020472 PAC1/LIS1-like, WD-40 repeat [PR00320] (8-22)
  IPR020472 PAC1/LIS1-like, WD-40 repeat [PR00320] (50-64)
  IPR036322 WD40-repeat-containing domain superfamily [SSF50978] (1-89)

Radius of gyration: 12.17 Å; chains: 1; bounding box: 28×21×36 Å